Protein AF-A0A4P7AI69-F1 (afdb_monomer)

Solvent-accessible surface area (backbone atoms only — not comparable to full-atom values): 4006 Å² total; per-residue (Å²): 117,44,77,40,83,52,69,68,52,49,51,54,52,49,54,52,27,50,77,66,72,34,70,44,41,43,26,31,39,55,70,41,31,62,73,65,32,58,68,51,53,51,50,51,52,52,57,46,54,76,68,47,90,39,59,69,44,84,42,80,34,84,73,87,70,94,85,128

Mean predicted aligned error: 3.83 Å

Nearest PDB structures (foldseek):
  1gvf-assembly1_B-2  TM=9.211E-01  e=9.308E-04  Escherichia coli
  8q59-assembly1_B-2  TM=9.102E-01  e=1.612E-03  Yersinia aldovae
  8q57-assembly1_A  TM=9.066E-01  e=1.849E-03  Yersinia aldovae
  8q59-assembly1_A-2  TM=9.096E-01  e=2.121E-03  Yersinia aldovae
  8q5a-assembly1_A  TM=9.058E-01  e=3.673E-03  Hafnia paralvei

Radius of gyration: 11.82 Å; Cα contacts (8 Å, |Δi|>4): 78; chains: 1; bounding box: 22×20×36 Å

Foldseek 3Di:
DDEDLDLVVVVVQQVVCQVVLHEDEYEYEPVSCVVCPVVNVVVSQVVSCVVGPHHYHYDYPPDPDPPD

Sequence (68 aa):
MFNFNNLEMIKGIFEAAEEENSPVILMATESAALYMGLDNVFAFALLATNKAKTPVVLHWNHVLTLNL

Organism: NCBI:txid2143

Secondary structure (DSSP, 8-state):
-EE-SSHHHHHHHHHHHHHTT--EEEEEEHHHHHHH-HHHHHHHHHHHHHH-SS-EEEEEET------

Structure (mmCIF, N/CA/C/O backbone):
data_AF-A0A4P7AI69-F1
#
_entry.id   AF-A0A4P7AI69-F1
#
loop_
_atom_site.group_PDB
_atom_site.id
_atom_site.type_symbol
_atom_site.label_atom_id
_atom_site.label_alt_id
_atom_site.label_comp_id
_atom_site.label_asym_id
_atom_site.label_entity_id
_atom_site.label_seq_id
_atom_site.pdbx_PDB_ins_code
_atom_site.Cartn_x
_atom_site.Cartn_y
_atom_site.Cartn_z
_atom_site.occupancy
_atom_site.B_iso_or_equiv
_atom_site.auth_seq_id
_atom_site.auth_comp_id
_atom_site.auth_asym_id
_atom_site.auth_atom_id
_atom_site.pdbx_PDB_model_num
ATOM 1 N N . MET A 1 1 ? -1.912 11.736 0.324 1.00 86.94 1 MET A N 1
ATOM 2 C CA . MET A 1 1 ? -1.405 10.832 -0.732 1.00 86.94 1 MET A CA 1
ATOM 3 C C . MET A 1 1 ? 0.101 10.804 -0.620 1.00 86.94 1 MET A C 1
ATOM 5 O O . MET A 1 1 ? 0.688 11.867 -0.456 1.00 86.94 1 MET A O 1
ATOM 9 N N . PHE A 1 2 ? 0.711 9.624 -0.650 1.00 94.25 2 PHE A N 1
ATOM 10 C CA . PHE A 1 2 ? 2.141 9.483 -0.389 1.00 94.25 2 PHE A CA 1
ATOM 11 C C . PHE A 1 2 ? 2.756 8.468 -1.344 1.00 94.25 2 PHE A C 1
ATOM 13 O O . PHE A 1 2 ? 2.210 7.380 -1.527 1.00 94.25 2 PHE A O 1
ATOM 20 N N . ASN A 1 3 ? 3.887 8.832 -1.952 1.00 92.19 3 ASN A N 1
ATOM 21 C CA . ASN A 1 3 ? 4.695 7.865 -2.686 1.00 92.19 3 ASN A CA 1
ATOM 22 C C . ASN A 1 3 ? 5.435 6.950 -1.705 1.00 92.19 3 ASN A C 1
ATOM 24 O O . ASN A 1 3 ? 5.830 7.397 -0.627 1.00 92.19 3 ASN A O 1
ATOM 28 N N . PHE A 1 4 ? 5.677 5.705 -2.102 1.00 88.94 4 PHE A N 1
ATOM 29 C CA . PHE A 1 4 ? 6.541 4.781 -1.374 1.00 88.94 4 PHE A CA 1
ATOM 30 C C . PHE A 1 4 ? 7.503 4.074 -2.328 1.00 88.94 4 PHE A C 1
ATOM 32 O O . PHE A 1 4 ? 7.163 3.782 -3.472 1.00 88.94 4 PHE A O 1
ATOM 39 N N . ASN A 1 5 ? 8.699 3.776 -1.821 1.00 88.06 5 ASN A N 1
ATOM 40 C CA . ASN A 1 5 ? 9.748 3.073 -2.567 1.00 88.06 5 ASN A CA 1
ATOM 41 C C . ASN A 1 5 ? 10.278 1.834 -1.822 1.00 88.06 5 ASN A C 1
ATOM 43 O O . ASN A 1 5 ? 11.164 1.151 -2.326 1.00 88.06 5 ASN A O 1
ATOM 47 N N . ASN A 1 6 ? 9.787 1.576 -0.606 1.00 85.44 6 ASN A N 1
ATOM 48 C CA . ASN A 1 6 ? 10.158 0.433 0.226 1.00 85.44 6 ASN A CA 1
ATOM 49 C C . ASN A 1 6 ? 9.078 0.153 1.290 1.00 85.44 6 ASN A C 1
ATOM 51 O O . ASN A 1 6 ? 8.089 0.882 1.408 1.00 85.44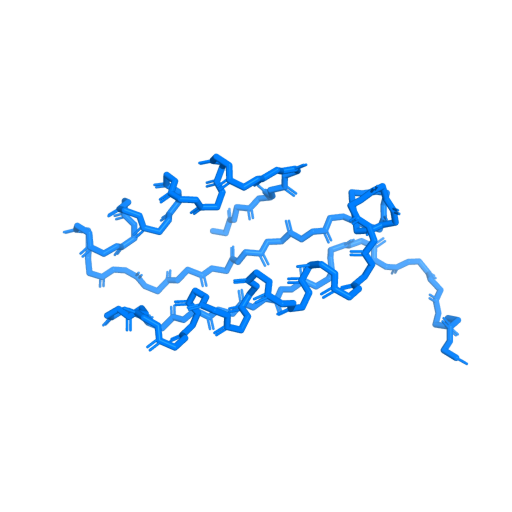 6 ASN A O 1
ATOM 55 N N . LEU A 1 7 ? 9.281 -0.912 2.066 1.00 83.81 7 LEU A N 1
ATOM 56 C CA . LEU A 1 7 ? 8.358 -1.370 3.103 1.00 83.81 7 LEU A CA 1
ATOM 57 C C . LEU A 1 7 ? 8.298 -0.446 4.320 1.00 83.81 7 LEU A C 1
ATOM 59 O O . LEU A 1 7 ? 7.246 -0.310 4.940 1.00 83.81 7 LEU A O 1
ATOM 63 N N . GLU A 1 8 ? 9.418 0.167 4.681 1.00 88.88 8 GLU A N 1
ATOM 64 C CA . GLU A 1 8 ? 9.543 1.049 5.838 1.00 88.88 8 GLU A CA 1
ATOM 65 C C . GLU A 1 8 ? 8.666 2.291 5.664 1.00 88.88 8 GLU A C 1
ATOM 67 O O . GLU A 1 8 ? 7.950 2.677 6.587 1.00 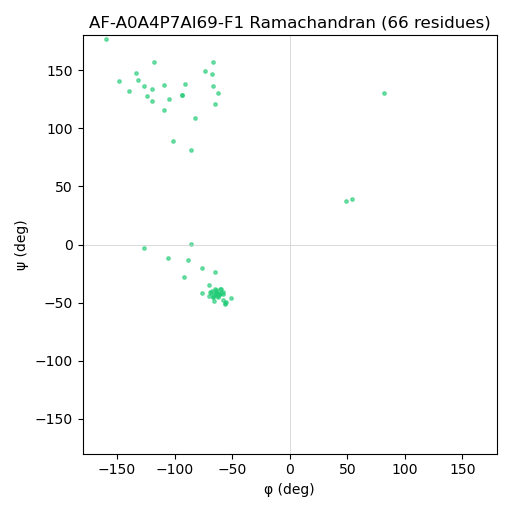88.88 8 GLU A O 1
ATOM 72 N N . MET A 1 9 ? 8.649 2.861 4.455 1.00 91.19 9 MET A N 1
ATOM 73 C CA . MET A 1 9 ? 7.768 3.976 4.110 1.00 91.19 9 MET A CA 1
ATOM 74 C C . MET A 1 9 ? 6.297 3.581 4.208 1.00 91.19 9 MET A C 1
ATOM 76 O O . MET A 1 9 ? 5.512 4.328 4.783 1.00 91.19 9 MET A O 1
ATOM 80 N N . ILE A 1 10 ? 5.925 2.406 3.684 1.00 88.44 10 ILE A N 1
ATOM 81 C CA . ILE A 1 10 ? 4.547 1.910 3.780 1.00 88.44 10 ILE A CA 1
ATOM 82 C C . ILE A 1 10 ? 4.130 1.842 5.252 1.00 88.44 10 ILE A C 1
ATOM 84 O O . ILE A 1 10 ? 3.108 2.416 5.611 1.00 88.44 10 ILE A O 1
ATOM 88 N N . LYS A 1 11 ? 4.938 1.211 6.113 1.00 88.88 11 LYS A N 1
ATOM 89 C CA . LYS A 1 11 ? 4.639 1.078 7.549 1.00 88.88 11 LYS A CA 1
ATOM 90 C C . LYS A 1 11 ? 4.413 2.429 8.224 1.00 88.88 11 LYS A C 1
ATOM 92 O O . LYS A 1 11 ? 3.377 2.606 8.851 1.00 88.88 11 LYS A O 1
ATOM 97 N N . GLY A 1 12 ? 5.322 3.386 8.029 1.0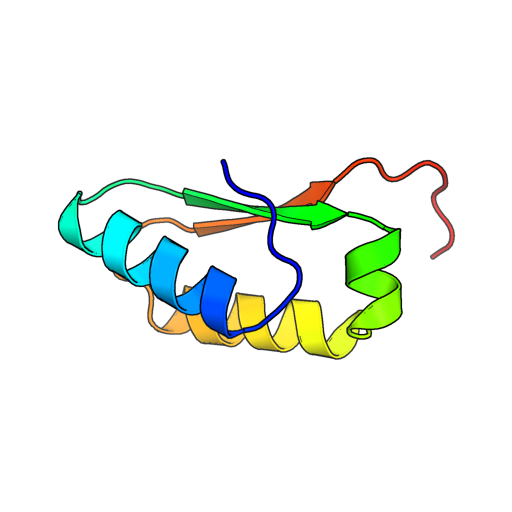0 93.00 12 GLY A N 1
ATOM 98 C CA . GLY A 1 12 ? 5.190 4.714 8.635 1.00 93.00 12 GLY A CA 1
ATOM 99 C C . GLY A 1 12 ? 3.962 5.484 8.138 1.00 93.00 12 GLY A C 1
ATOM 100 O O . GLY A 1 12 ? 3.278 6.131 8.926 1.00 93.00 12 GLY A O 1
ATOM 101 N N . ILE A 1 13 ? 3.635 5.381 6.843 1.00 92.88 13 ILE A N 1
ATOM 102 C CA . ILE A 1 13 ? 2.418 5.991 6.287 1.00 92.88 13 ILE A CA 1
ATOM 103 C C . ILE A 1 13 ? 1.163 5.362 6.907 1.00 92.88 13 ILE A C 1
ATOM 105 O O . ILE A 1 13 ? 0.216 6.080 7.214 1.00 92.88 13 ILE A O 1
ATOM 109 N N . PHE A 1 14 ? 1.150 4.039 7.091 1.00 89.81 14 PHE A N 1
ATOM 110 C CA . PHE A 1 14 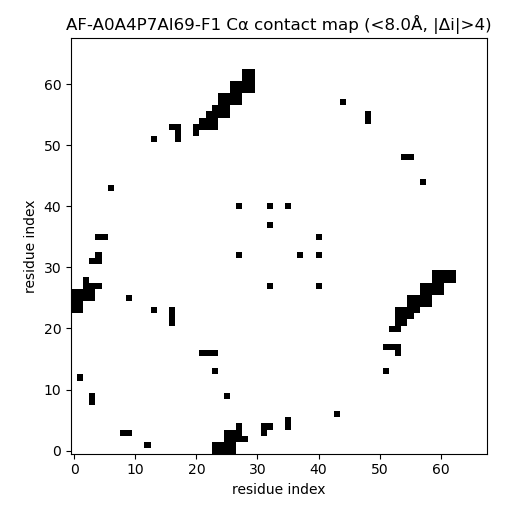? 0.035 3.329 7.718 1.00 89.81 14 PHE A CA 1
ATOM 111 C C . PHE A 1 14 ? -0.142 3.693 9.188 1.00 89.81 14 PHE A C 1
ATOM 113 O O . PHE A 1 14 ? -1.257 4.007 9.586 1.00 89.81 14 PHE A O 1
ATOM 120 N N . GLU A 1 15 ? 0.936 3.675 9.974 1.00 92.12 15 GLU A N 1
ATOM 121 C CA . GLU A 1 15 ? 0.906 4.051 11.392 1.00 92.12 15 GLU A CA 1
ATOM 122 C C . GLU A 1 15 ? 0.329 5.461 11.560 1.00 92.12 15 GLU A C 1
ATOM 124 O O . GLU A 1 15 ? -0.656 5.637 12.275 1.00 92.12 15 GLU A O 1
ATOM 129 N N . ALA A 1 16 ? 0.829 6.432 10.788 1.00 94.75 16 ALA A N 1
ATOM 130 C CA . ALA A 1 16 ? 0.313 7.799 10.812 1.00 94.75 16 ALA A CA 1
ATOM 131 C C . ALA A 1 16 ? -1.154 7.895 10.349 1.00 94.75 16 ALA A C 1
ATOM 133 O O . ALA A 1 16 ? -1.949 8.627 10.934 1.00 94.75 16 ALA A O 1
ATOM 134 N N . ALA A 1 17 ? -1.542 7.163 9.298 1.00 94.00 17 ALA A N 1
ATOM 135 C CA . ALA A 1 17 ? -2.921 7.169 8.809 1.00 94.00 17 ALA A CA 1
ATOM 136 C C . ALA A 1 17 ? -3.905 6.585 9.836 1.00 94.00 17 ALA A C 1
ATOM 138 O O . ALA A 1 17 ? -5.019 7.092 9.970 1.00 94.00 17 ALA A O 1
ATOM 139 N N . GLU A 1 18 ? -3.505 5.539 10.563 1.00 93.06 18 GLU A N 1
ATOM 140 C CA . GLU A 1 18 ? -4.319 4.950 11.626 1.00 93.06 18 GLU A CA 1
ATOM 141 C C . GLU A 1 18 ? -4.425 5.862 12.852 1.00 93.06 18 GLU A C 1
ATOM 143 O O . GLU A 1 18 ? -5.531 6.035 13.364 1.00 93.06 18 GLU A O 1
ATOM 148 N N . GLU A 1 19 ? -3.322 6.471 13.297 1.00 96.06 19 GLU A N 1
ATOM 149 C CA . GLU A 1 19 ? -3.313 7.425 14.420 1.00 96.06 19 GLU A CA 1
ATOM 150 C C . GLU A 1 19 ? -4.245 8.618 14.164 1.00 96.06 19 GLU A C 1
ATOM 152 O O . GLU A 1 19 ? -5.018 9.018 15.037 1.00 96.06 19 GLU A O 1
ATOM 157 N N . GLU A 1 20 ? -4.250 9.122 12.931 1.00 96.81 20 GLU A N 1
ATOM 158 C CA . GLU A 1 20 ? -5.067 10.261 12.510 1.00 96.81 20 GLU A CA 1
ATOM 159 C C . GLU A 1 20 ? -6.494 9.874 12.077 1.00 96.81 20 GLU A C 1
ATOM 161 O O . GLU A 1 20 ? -7.277 10.738 11.682 1.00 96.81 20 GLU A O 1
ATOM 166 N N . ASN A 1 21 ? -6.862 8.585 12.123 1.00 95.31 21 ASN A N 1
ATOM 167 C CA . ASN A 1 21 ? -8.134 8.064 11.596 1.00 95.31 21 ASN A CA 1
ATOM 168 C C . ASN A 1 21 ? -8.430 8.542 10.158 1.00 95.31 21 ASN A C 1
ATOM 17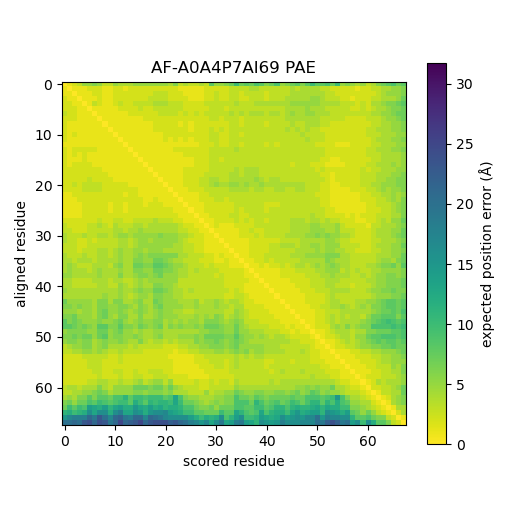0 O O . ASN A 1 21 ? -9.571 8.843 9.796 1.00 95.31 21 ASN A O 1
ATOM 174 N N . SER A 1 22 ? -7.388 8.627 9.332 1.00 96.12 22 SER A N 1
ATOM 175 C CA . SER A 1 22 ? -7.431 9.255 8.016 1.00 96.12 22 SER A CA 1
ATOM 176 C C . SER A 1 22 ? -7.326 8.216 6.895 1.00 96.12 22 SER A C 1
ATOM 178 O O . SER A 1 22 ? -6.507 7.295 6.982 1.00 96.12 22 SER A O 1
ATOM 180 N N . PRO A 1 23 ? -8.130 8.325 5.818 1.00 95.06 23 PRO A N 1
ATOM 181 C CA . PRO A 1 23 ? -7.940 7.494 4.639 1.00 95.06 23 PRO A CA 1
ATOM 182 C C . PRO A 1 23 ? -6.627 7.852 3.934 1.00 95.06 23 PRO A C 1
ATOM 184 O O . PRO A 1 23 ? -6.229 9.018 3.869 1.00 95.06 23 PRO A O 1
ATOM 187 N N . VAL A 1 24 ? -5.969 6.860 3.332 1.00 93.69 24 VAL A N 1
ATOM 188 C CA . VAL A 1 24 ? -4.673 7.071 2.677 1.00 93.69 24 VAL A CA 1
ATOM 189 C C . VAL A 1 24 ? -4.604 6.476 1.273 1.00 93.69 24 VAL A C 1
ATOM 191 O O . VAL A 1 24 ? -5.127 5.403 0.985 1.00 93.69 24 VAL A O 1
ATOM 194 N N . ILE A 1 25 ? -3.931 7.205 0.380 1.00 94.00 25 ILE A N 1
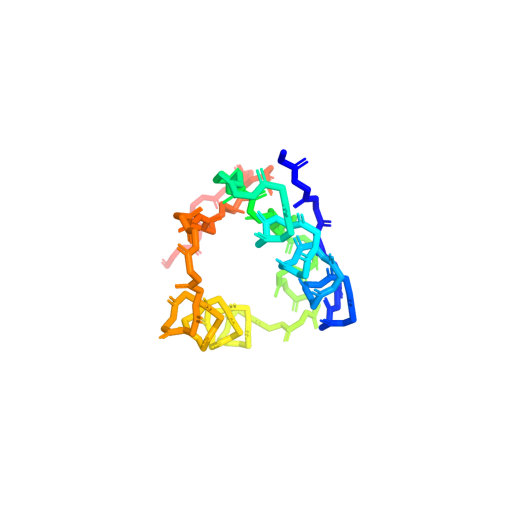ATOM 195 C CA . ILE A 1 25 ? -3.588 6.752 -0.971 1.00 94.00 25 ILE A CA 1
ATOM 196 C C . ILE A 1 25 ? -2.080 6.523 -1.014 1.00 94.00 25 ILE A C 1
ATOM 198 O O . ILE A 1 25 ? -1.308 7.479 -0.860 1.00 94.00 25 ILE A O 1
ATOM 202 N N . LEU A 1 26 ? -1.694 5.269 -1.232 1.00 91.56 26 LEU A N 1
ATOM 203 C CA . LEU A 1 26 ? -0.322 4.826 -1.437 1.00 91.56 26 LEU A CA 1
ATOM 204 C C . LEU A 1 26 ? -0.015 4.793 -2.923 1.00 91.56 26 LEU A C 1
ATOM 206 O O . LEU A 1 26 ? -0.757 4.204 -3.705 1.00 91.56 26 LEU A O 1
ATOM 210 N N . MET A 1 27 ? 1.088 5.422 -3.302 1.00 92.25 27 MET A N 1
ATOM 211 C CA . MET A 1 27 ? 1.464 5.600 -4.694 1.00 92.25 27 MET A CA 1
ATOM 212 C C . MET A 1 27 ? 2.812 4.942 -4.972 1.00 92.25 27 MET A C 1
ATOM 214 O O . MET A 1 27 ? 3.806 5.267 -4.329 1.00 92.25 27 MET A O 1
ATOM 218 N N . ALA A 1 28 ? 2.853 4.035 -5.942 1.00 90.38 28 ALA A N 1
ATOM 219 C CA . ALA A 1 28 ? 4.108 3.541 -6.500 1.00 90.38 28 ALA A CA 1
ATOM 220 C C . ALA A 1 28 ? 4.301 4.183 -7.872 1.00 90.3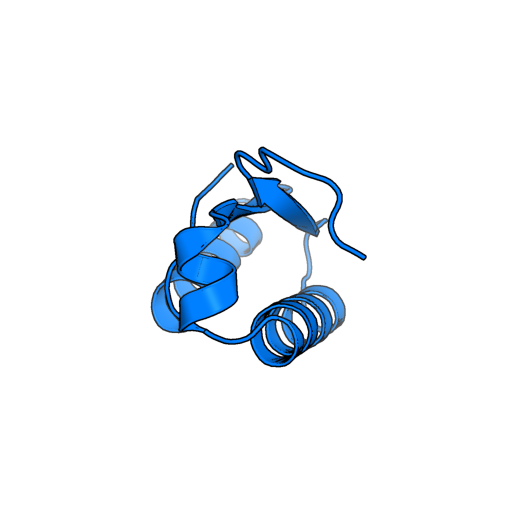8 28 ALA A C 1
ATOM 222 O O . ALA A 1 28 ? 3.412 4.086 -8.722 1.00 90.38 28 ALA A O 1
ATOM 223 N N . THR A 1 29 ? 5.436 4.845 -8.101 1.00 89.88 29 THR A N 1
ATOM 224 C CA . THR A 1 29 ? 5.808 5.255 -9.464 1.00 89.88 29 THR A CA 1
ATOM 225 C C . THR A 1 29 ? 6.088 4.015 -10.309 1.00 89.88 29 THR A C 1
ATOM 227 O O . THR A 1 29 ? 6.441 2.968 -9.769 1.00 89.88 29 THR A O 1
ATOM 230 N N . GLU A 1 30 ? 5.991 4.123 -11.634 1.00 87.69 30 GLU A N 1
ATOM 231 C CA . GLU A 1 30 ? 6.381 3.034 -12.544 1.00 87.69 30 GLU A CA 1
ATOM 232 C C . GLU A 1 30 ? 7.796 2.506 -12.249 1.00 87.69 30 GLU A C 1
ATOM 234 O O . GLU A 1 30 ? 7.990 1.302 -12.095 1.00 87.69 30 GLU A O 1
ATOM 239 N N . SER A 1 31 ? 8.767 3.401 -12.050 1.00 86.62 31 SER A N 1
ATOM 240 C CA . SER A 1 31 ? 10.139 3.024 -11.694 1.00 86.62 31 SER A CA 1
ATOM 241 C C . SER A 1 31 ? 10.238 2.281 -10.358 1.00 86.62 31 SER A C 1
ATOM 243 O O . SER A 1 31 ? 10.954 1.285 -10.267 1.00 86.62 31 SER A O 1
ATOM 245 N N . ALA A 1 32 ? 9.517 2.731 -9.329 1.00 85.50 32 ALA A N 1
ATOM 246 C CA . ALA A 1 32 ? 9.523 2.098 -8.015 1.00 85.50 32 ALA A CA 1
ATOM 247 C C . ALA A 1 32 ? 8.828 0.730 -8.055 1.00 85.50 32 ALA A C 1
ATOM 249 O O . ALA A 1 32 ? 9.325 -0.234 -7.475 1.00 85.50 32 ALA A O 1
ATOM 250 N N . AL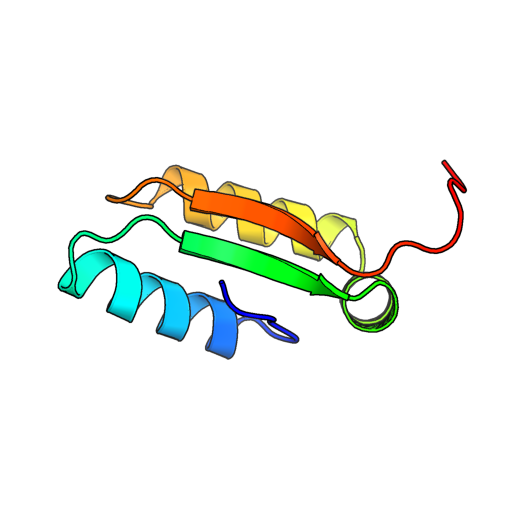A A 1 33 ? 7.713 0.629 -8.781 1.00 86.25 33 ALA A N 1
ATOM 251 C CA . ALA A 1 33 ? 6.970 -0.611 -8.946 1.00 86.25 33 ALA A CA 1
ATOM 252 C C . ALA A 1 33 ? 7.785 -1.677 -9.691 1.00 86.25 33 ALA A C 1
ATOM 254 O O . ALA A 1 33 ? 7.821 -2.830 -9.264 1.00 86.25 33 ALA A O 1
ATOM 255 N N . LEU A 1 34 ? 8.500 -1.287 -10.750 1.00 85.62 34 LEU A N 1
ATOM 256 C CA . LEU A 1 34 ? 9.410 -2.176 -11.475 1.00 85.62 34 LEU A CA 1
ATOM 257 C C . LEU A 1 34 ? 10.624 -2.576 -10.625 1.00 85.62 34 LEU A C 1
ATOM 259 O O . LEU A 1 34 ? 11.011 -3.740 -10.637 1.00 85.62 34 LEU A O 1
ATOM 263 N N . TYR A 1 35 ? 11.194 -1.643 -9.855 1.00 85.94 35 TYR A N 1
ATOM 264 C CA . TYR A 1 35 ? 12.320 -1.922 -8.958 1.00 85.94 35 TYR A CA 1
ATOM 265 C C . TYR A 1 35 ? 11.957 -2.918 -7.847 1.00 85.94 35 TYR A C 1
ATOM 267 O O . TYR A 1 35 ? 12.715 -3.845 -7.572 1.00 85.94 35 TYR A O 1
ATOM 275 N N . MET A 1 36 ? 10.794 -2.741 -7.216 1.00 85.75 36 MET A N 1
ATOM 276 C CA . MET A 1 36 ? 10.309 -3.638 -6.162 1.00 85.75 36 MET A CA 1
ATOM 277 C C . MET A 1 36 ? 9.761 -4.959 -6.715 1.00 85.75 36 MET A C 1
ATOM 279 O O . MET A 1 36 ? 9.667 -5.930 -5.967 1.00 85.75 36 MET A O 1
ATOM 283 N N . GLY A 1 37 ? 9.398 -5.002 -7.999 1.00 88.38 37 GLY A N 1
ATOM 284 C CA . GLY A 1 37 ? 8.591 -6.058 -8.603 1.00 88.38 37 GLY A CA 1
ATOM 285 C C . GLY A 1 37 ? 7.096 -5.834 -8.349 1.00 88.38 37 GLY A C 1
ATOM 286 O O . GLY A 1 37 ? 6.672 -5.624 -7.210 1.00 88.38 37 GLY A O 1
ATOM 287 N N . LEU A 1 38 ? 6.283 -5.907 -9.410 1.00 84.75 38 LEU A N 1
ATOM 288 C CA . LEU A 1 38 ? 4.838 -5.646 -9.340 1.00 84.75 38 LEU A CA 1
ATOM 289 C C . LEU A 1 38 ? 4.125 -6.572 -8.346 1.00 84.75 38 LEU A C 1
ATOM 291 O O . LEU A 1 38 ? 3.330 -6.097 -7.537 1.00 84.75 38 LEU A O 1
ATOM 295 N N . ASP A 1 39 ? 4.466 -7.861 -8.337 1.00 87.00 39 ASP A N 1
ATOM 296 C CA . ASP A 1 39 ? 3.878 -8.837 -7.410 1.00 87.00 39 ASP A CA 1
ATOM 297 C C . ASP A 1 39 ? 4.119 -8.460 -5.945 1.00 87.00 39 ASP A C 1
ATOM 299 O O . ASP A 1 39 ? 3.221 -8.585 -5.114 1.00 87.00 39 ASP A O 1
ATOM 303 N N . ASN A 1 40 ? 5.304 -7.929 -5.628 1.00 86.38 40 ASN A N 1
ATOM 304 C CA . ASN A 1 40 ? 5.626 -7.476 -4.278 1.00 86.38 40 ASN A CA 1
ATOM 305 C C . ASN A 1 40 ? 4.814 -6.234 -3.906 1.00 86.38 40 ASN A C 1
ATOM 307 O O . ASN A 1 40 ? 4.281 -6.162 -2.801 1.00 86.38 40 ASN A O 1
ATOM 311 N N . VAL A 1 41 ? 4.656 -5.281 -4.831 1.00 84.56 41 VAL A N 1
ATOM 312 C CA . VAL A 1 41 ? 3.805 -4.099 -4.625 1.00 84.56 41 VAL A CA 1
ATOM 313 C C . VAL A 1 41 ? 2.365 -4.506 -4.312 1.00 84.56 41 VAL A C 1
ATOM 315 O O . VAL A 1 41 ? 1.795 -4.027 -3.328 1.00 84.56 41 VAL A O 1
ATOM 318 N N . PHE A 1 42 ? 1.794 -5.428 -5.090 1.00 83.44 42 PHE A N 1
ATOM 319 C CA . PHE A 1 42 ? 0.449 -5.943 -4.836 1.00 83.44 42 PHE A CA 1
ATOM 320 C C . PHE A 1 42 ? 0.367 -6.730 -3.526 1.00 83.44 42 PHE A C 1
ATOM 322 O O . PHE A 1 42 ? -0.567 -6.515 -2.755 1.00 83.44 42 PHE A O 1
ATOM 329 N N . ALA A 1 43 ? 1.344 -7.590 -3.226 1.00 86.44 43 ALA A N 1
ATOM 330 C CA . ALA A 1 43 ? 1.373 -8.364 -1.988 1.00 86.44 43 ALA A CA 1
ATOM 331 C C . ALA A 1 43 ? 1.432 -7.459 -0.750 1.00 86.44 43 ALA A C 1
ATOM 333 O O . ALA A 1 43 ? 0.694 -7.678 0.212 1.00 86.44 43 ALA A O 1
ATOM 334 N N . PHE A 1 44 ? 2.261 -6.413 -0.776 1.00 79.00 44 PHE A N 1
ATOM 335 C CA . PHE A 1 44 ? 2.360 -5.450 0.319 1.00 79.00 44 PHE A CA 1
ATOM 336 C C . PHE A 1 44 ? 1.080 -4.641 0.478 1.00 79.00 44 PHE A C 1
ATOM 338 O O . PHE A 1 44 ? 0.576 -4.522 1.594 1.00 79.00 44 PHE A O 1
ATOM 345 N N . ALA A 1 45 ? 0.514 -4.144 -0.622 1.00 77.44 45 ALA A N 1
ATOM 346 C CA . ALA A 1 45 ? -0.743 -3.412 -0.582 1.00 77.44 45 ALA A CA 1
ATOM 347 C C . ALA A 1 45 ? -1.896 -4.275 -0.051 1.00 77.44 45 ALA A C 1
ATOM 349 O O . ALA A 1 45 ? -2.662 -3.804 0.789 1.00 77.44 45 ALA A O 1
ATOM 350 N N . LEU A 1 46 ? -1.990 -5.538 -0.482 1.00 82.69 46 LEU A N 1
ATOM 351 C CA . LEU A 1 46 ? -3.012 -6.492 -0.043 1.00 82.69 46 LEU A CA 1
ATOM 352 C C . LEU A 1 46 ? -2.859 -6.855 1.441 1.00 82.69 46 LEU A C 1
ATOM 354 O O . LEU A 1 46 ? -3.831 -6.867 2.193 1.00 82.69 46 LEU A O 1
ATOM 358 N N . LEU A 1 47 ? -1.631 -7.136 1.887 1.00 80.38 47 LEU A N 1
ATOM 359 C CA . LEU A 1 47 ? -1.346 -7.410 3.298 1.00 80.38 47 LEU A CA 1
ATOM 360 C C . LEU A 1 47 ? -1.715 -6.225 4.185 1.00 80.38 47 LEU A C 1
ATOM 362 O O . LEU A 1 47 ? -2.254 -6.420 5.275 1.00 80.38 47 LEU A O 1
ATOM 366 N N . ALA A 1 48 ? -1.409 -5.016 3.727 1.00 73.94 48 ALA A N 1
ATOM 367 C CA . ALA A 1 48 ? -1.630 -3.821 4.509 1.00 73.94 48 ALA A CA 1
ATOM 368 C C . ALA A 1 48 ? -3.115 -3.423 4.536 1.00 73.94 48 ALA A C 1
ATOM 370 O O . ALA A 1 48 ? -3.635 -3.160 5.613 1.00 73.94 48 ALA A O 1
ATOM 371 N N . THR A 1 49 ? -3.837 -3.512 3.412 1.00 75.19 49 THR A N 1
ATOM 372 C CA . THR A 1 49 ? -5.305 -3.318 3.379 1.00 75.19 49 THR A CA 1
ATOM 373 C C . THR A 1 49 ? -6.054 -4.320 4.255 1.00 75.19 49 THR A C 1
ATOM 375 O O . THR A 1 49 ? -6.986 -3.926 4.945 1.00 75.19 49 THR A O 1
ATOM 378 N N . ASN A 1 50 ? -5.624 -5.585 4.312 1.00 83.50 50 ASN A N 1
ATOM 379 C CA . ASN A 1 50 ? -6.251 -6.589 5.184 1.00 83.50 50 ASN A CA 1
ATOM 380 C C . ASN A 1 50 ? -6.111 -6.291 6.686 1.00 83.50 50 ASN A C 1
ATOM 382 O O . ASN A 1 50 ? -6.882 -6.817 7.487 1.00 83.50 50 ASN A O 1
ATOM 386 N N . LYS A 1 51 ? -5.107 -5.505 7.084 1.00 81.12 51 LYS A N 1
ATOM 387 C CA . LYS A 1 51 ? -4.845 -5.151 8.488 1.00 81.12 51 LYS A CA 1
ATOM 388 C C . LYS A 1 51 ? -5.244 -3.718 8.836 1.00 81.12 51 LYS A C 1
ATOM 390 O O . LYS A 1 51 ? -5.262 -3.388 10.018 1.00 81.12 51 LYS A O 1
ATOM 395 N N . ALA A 1 52 ? -5.536 -2.900 7.829 1.00 82.12 52 ALA A N 1
ATOM 396 C CA . ALA A 1 52 ? -5.797 -1.481 7.982 1.00 82.12 52 ALA A CA 1
ATOM 397 C C . ALA A 1 52 ? -7.085 -1.228 8.762 1.00 82.12 52 ALA A C 1
ATOM 399 O O . ALA A 1 52 ? -8.127 -1.823 8.477 1.00 82.12 52 ALA A O 1
ATOM 400 N N . LYS A 1 53 ? -7.034 -0.281 9.697 1.00 90.19 53 LYS A N 1
ATOM 401 C CA . LYS A 1 53 ? -8.239 0.235 10.366 1.00 90.19 53 LYS A CA 1
ATOM 402 C C . LYS A 1 53 ? -8.882 1.409 9.630 1.00 90.19 53 LYS A C 1
ATOM 404 O O . LYS A 1 53 ? -10.022 1.762 9.925 1.00 90.19 53 LYS A O 1
ATOM 409 N N . THR A 1 54 ? -8.171 2.003 8.674 1.00 91.06 54 THR A N 1
ATOM 410 C CA . THR A 1 54 ? -8.644 3.117 7.847 1.00 91.06 54 THR A CA 1
ATOM 411 C C . THR A 1 54 ? -8.688 2.724 6.365 1.00 91.06 54 THR A C 1
ATOM 413 O O . THR A 1 54 ? -7.998 1.788 5.950 1.00 91.06 54 THR A O 1
ATOM 416 N N . PRO A 1 55 ? -9.507 3.395 5.533 1.00 93.25 55 PRO A N 1
ATOM 417 C CA . PRO A 1 55 ? -9.576 3.091 4.107 1.00 93.25 55 PRO A CA 1
ATOM 418 C C . PRO A 1 55 ? -8.238 3.339 3.407 1.00 93.25 55 PRO A C 1
ATOM 420 O O . PRO A 1 55 ? -7.664 4.424 3.523 1.00 93.25 55 PRO A O 1
ATOM 423 N N . VAL A 1 56 ? -7.778 2.360 2.625 1.00 90.88 56 VAL A N 1
ATOM 424 C CA . VAL A 1 56 ? -6.526 2.464 1.868 1.00 90.88 56 VAL A CA 1
ATOM 425 C C . VAL A 1 56 ? -6.742 2.172 0.393 1.00 90.88 56 VAL A C 1
ATOM 427 O O . VAL A 1 56 ? -7.413 1.211 0.024 1.00 90.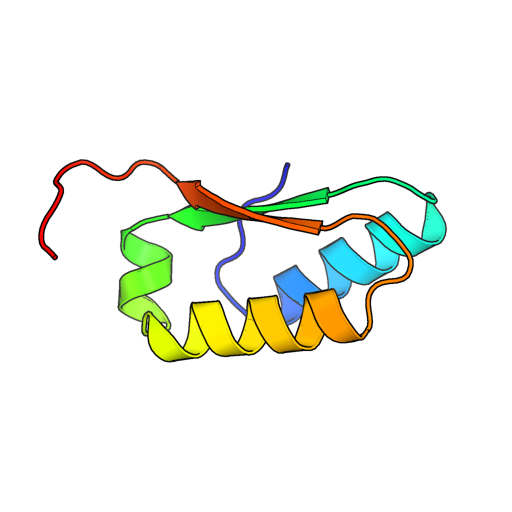88 56 VAL A O 1
ATOM 430 N N . VAL A 1 57 ? -6.128 2.998 -0.452 1.00 91.50 57 VAL A N 1
ATOM 431 C CA . VAL A 1 57 ? -6.079 2.822 -1.906 1.00 91.50 57 VAL A CA 1
ATOM 432 C C . VAL A 1 57 ? -4.628 2.685 -2.349 1.00 91.50 57 VAL A C 1
ATOM 434 O O . VAL A 1 57 ? -3.782 3.489 -1.960 1.00 91.50 57 VAL A O 1
ATOM 437 N N . LEU A 1 58 ? -4.352 1.704 -3.207 1.00 89.06 58 LEU A N 1
ATOM 438 C CA . LEU A 1 58 ? -3.108 1.635 -3.969 1.00 89.06 58 LEU A CA 1
ATOM 439 C C . LEU A 1 58 ? -3.319 2.286 -5.339 1.00 89.06 58 LEU A C 1
ATOM 441 O O . LEU A 1 58 ? -4.254 1.938 -6.057 1.00 89.06 58 LEU A O 1
ATOM 445 N N . HIS A 1 59 ? -2.446 3.217 -5.704 1.00 90.62 59 HIS A N 1
ATOM 446 C CA . HIS A 1 59 ? -2.488 3.936 -6.969 1.00 90.62 59 HIS A CA 1
ATOM 447 C C . HIS A 1 59 ? -1.165 3.774 -7.721 1.00 90.62 59 HIS A C 1
ATOM 449 O O . HIS A 1 59 ? -0.085 4.028 -7.183 1.00 90.62 59 HIS A O 1
ATOM 455 N N . TRP A 1 60 ? -1.252 3.361 -8.983 1.00 88.44 60 TRP A N 1
ATOM 456 C CA . TRP A 1 60 ? -0.095 3.310 -9.867 1.00 88.44 60 TRP A CA 1
ATOM 457 C C . TRP A 1 60 ? 0.147 4.704 -10.446 1.00 88.44 60 TRP A C 1
ATOM 459 O O . TRP A 1 60 ? -0.643 5.209 -11.242 1.00 88.44 60 TRP A O 1
ATOM 469 N N . ASN A 1 61 ? 1.216 5.346 -9.985 1.00 86.94 61 ASN A N 1
ATOM 470 C CA . ASN A 1 61 ? 1.491 6.748 -10.243 1.00 86.94 61 ASN A CA 1
ATOM 471 C C . ASN A 1 61 ? 2.342 6.942 -11.508 1.00 86.94 61 ASN A C 1
ATOM 473 O O . ASN A 1 61 ? 3.323 6.228 -11.723 1.00 86.94 61 ASN A O 1
ATOM 477 N N . HIS A 1 62 ? 1.988 7.953 -12.307 1.00 84.00 62 HIS A N 1
ATOM 478 C CA . HIS A 1 62 ? 2.679 8.350 -13.542 1.00 84.00 62 HIS A CA 1
ATOM 479 C C . HIS A 1 62 ? 2.877 7.223 -14.575 1.00 84.00 62 HIS A C 1
ATOM 481 O O . HIS A 1 62 ? 3.912 7.171 -15.234 1.00 84.00 62 HIS A O 1
ATOM 487 N N . VAL A 1 63 ? 1.885 6.342 -14.744 1.00 79.31 63 VAL A N 1
ATOM 488 C CA . VAL A 1 63 ? 1.901 5.325 -15.811 1.00 79.31 63 VAL A CA 1
ATOM 489 C C . VAL A 1 63 ? 1.853 6.005 -17.175 1.00 79.31 63 VAL A C 1
ATOM 491 O O . VAL A 1 63 ? 0.904 6.728 -17.479 1.00 79.31 63 VAL A O 1
ATOM 494 N N . LEU A 1 64 ? 2.873 5.765 -17.998 1.00 77.25 64 LEU A N 1
ATOM 495 C CA . LEU A 1 64 ? 2.998 6.362 -19.330 1.00 77.25 64 LEU A CA 1
ATOM 496 C C . LEU A 1 64 ? 2.386 5.490 -20.429 1.00 77.25 64 LEU A C 1
ATOM 498 O O . LEU A 1 64 ? 1.977 6.004 -21.471 1.00 77.25 64 LEU A O 1
ATOM 502 N N . THR A 1 65 ? 2.344 4.169 -20.247 1.00 78.75 65 THR A N 1
ATOM 503 C CA . THR A 1 65 ? 1.895 3.232 -21.286 1.00 78.75 65 THR A CA 1
ATOM 504 C C . THR A 1 65 ? 1.212 2.012 -20.676 1.00 78.75 65 THR A C 1
ATOM 506 O O . THR A 1 65 ? 1.647 1.483 -19.657 1.00 78.75 65 THR A O 1
ATOM 509 N N . LEU A 1 66 ? 0.135 1.556 -21.320 1.00 71.38 66 LEU A N 1
ATOM 510 C CA . LEU A 1 66 ? -0.594 0.349 -20.945 1.00 71.38 66 LEU A CA 1
ATOM 511 C C . LEU A 1 66 ? 0.080 -0.871 -21.598 1.00 71.38 66 LEU A C 1
ATOM 513 O O . LEU A 1 66 ? -0.334 -1.317 -22.663 1.00 71.38 66 LEU A O 1
ATOM 517 N N . ASN A 1 67 ? 1.153 -1.370 -20.990 1.00 64.19 67 ASN A N 1
ATOM 518 C CA . ASN A 1 67 ? 1.765 -2.641 -21.379 1.00 64.19 67 ASN A CA 1
ATOM 519 C C . ASN A 1 67 ? 1.311 -3.703 -20.371 1.00 64.19 67 ASN A C 1
ATOM 521 O O . ASN A 1 67 ? 1.932 -3.861 -19.320 1.00 64.19 67 ASN A O 1
ATOM 525 N N . LEU A 1 68 ? 0.180 -4.349 -20.668 1.00 58.06 68 LEU A N 1
ATOM 526 C CA . LEU A 1 68 ? -0.375 -5.482 -19.920 1.00 58.06 68 LEU A CA 1
ATOM 527 C C . LEU A 1 68 ? -0.214 -6.763 -20.736 1.00 58.06 68 LEU A C 1
ATOM 529 O O . LEU A 1 68 ? -0.533 -6.715 -21.946 1.00 58.06 68 LEU A O 1
#

InterPro domains:
  IPR000771 Fructose-bisphosphate aldolase, class-II [PF01116] (2-64)
  IPR013785 Aldolase-type TIM barrel [G3DSA:3.20.20.70] (1-68)

pLDDT: mean 86.8, std 7.19, range [58.06, 96.81]